Protein AF-A0A954BM79-F1 (afdb_monomer)

Mean predicted aligned error: 7.52 Å

Solvent-accessible surface area (backbone atoms only — not comparable to full-atom values): 4462 Å² total; per-residue (Å²): 133,84,84,70,58,78,78,76,75,89,86,74,90,83,85,76,88,62,86,93,58,51,74,42,82,41,55,52,90,38,59,67,43,69,77,64,55,100,51,91,76,44,73,43,76,50,73,60,90,97,42,73,49,7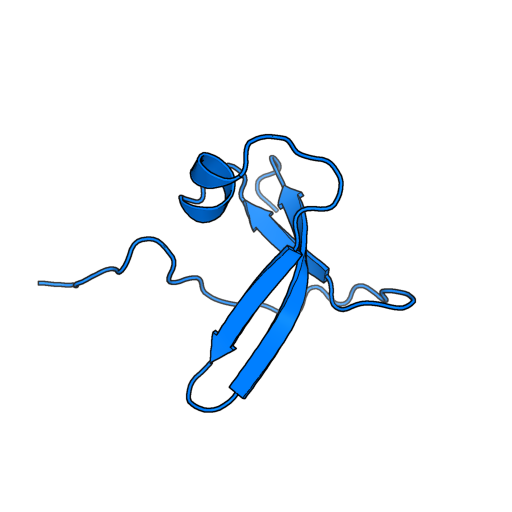2,22,41,49,41,75,36,88,70,94,126

Foldseek 3Di:
DPPPPQQDDDDDDPVDDDDDFAADEDECPRPVNVVPDPDQFDWDWDDDPPDIGIHTYDYDPDPD

Secondary structure (DSSP, 8-state):
-----TT-----------SSSEEEEEETTSHHHHHH-S-TT-EEEEEETTEEEEEEEEEE-S--

Structure (mmCIF, N/CA/C/O backbone):
data_AF-A0A954BM79-F1
#
_entry.id   AF-A0A954BM79-F1
#
loop_
_atom_site.group_PDB
_atom_site.id
_atom_site.type_symbol
_atom_site.label_atom_id
_atom_site.label_alt_id
_atom_site.label_comp_id
_atom_site.label_asym_id
_atom_site.label_entity_id
_atom_site.label_seq_id
_atom_site.pdbx_PDB_ins_code
_atom_site.Cartn_x
_atom_site.Cartn_y
_atom_site.Cartn_z
_atom_site.occupancy
_atom_site.B_iso_or_equiv
_atom_site.auth_seq_id
_atom_site.auth_comp_id
_atom_site.auth_asym_id
_atom_site.auth_atom_id
_atom_site.pdbx_PDB_model_num
ATOM 1 N N . MET A 1 1 ? -23.619 16.478 -6.960 1.00 39.38 1 MET A N 1
ATOM 2 C CA . MET A 1 1 ? -22.201 16.642 -6.582 1.00 39.38 1 MET A CA 1
ATOM 3 C C . MET A 1 1 ? -21.727 15.304 -6.047 1.00 39.38 1 MET A C 1
ATOM 5 O O . MET A 1 1 ? -22.313 14.825 -5.089 1.00 39.38 1 MET A O 1
ATOM 9 N N . LYS A 1 2 ? -20.795 14.627 -6.728 1.00 41.78 2 LYS A N 1
ATOM 10 C CA . LYS A 1 2 ? -20.119 13.459 -6.151 1.00 41.78 2 LYS A CA 1
ATOM 11 C C . LYS A 1 2 ? -19.003 14.025 -5.287 1.00 41.78 2 LYS A C 1
ATOM 13 O O . LYS A 1 2 ? -17.999 14.467 -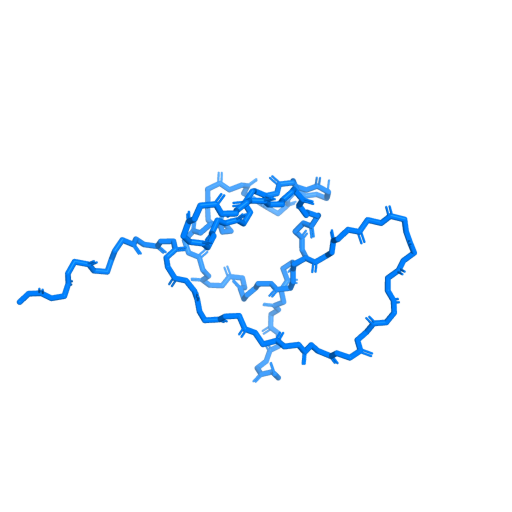5.836 1.00 41.78 2 LYS A O 1
ATOM 18 N N . ASP A 1 3 ? -19.206 14.043 -3.976 1.00 39.16 3 ASP A N 1
ATOM 19 C CA . ASP A 1 3 ? -18.119 14.215 -3.016 1.00 39.16 3 ASP A CA 1
ATOM 20 C C . ASP A 1 3 ? -17.242 12.963 -3.092 1.00 39.16 3 ASP A C 1
ATOM 22 O O . ASP A 1 3 ? -17.338 12.035 -2.290 1.00 39.16 3 ASP A O 1
ATOM 26 N N . SER A 1 4 ? -16.433 12.882 -4.147 1.00 48.41 4 SER A N 1
ATOM 27 C CA . SER A 1 4 ? -15.359 11.909 -4.239 1.00 48.41 4 SER A CA 1
ATOM 28 C C . SER A 1 4 ? -14.312 12.354 -3.234 1.00 48.41 4 SER A C 1
ATOM 30 O O . SER A 1 4 ? -13.405 13.112 -3.571 1.00 48.41 4 SER A O 1
ATOM 32 N N . ALA A 1 5 ? -14.455 11.923 -1.981 1.00 59.19 5 ALA A N 1
ATOM 33 C CA . ALA A 1 5 ? -13.339 11.975 -1.054 1.00 59.19 5 ALA A CA 1
ATOM 34 C C . ALA A 1 5 ? -12.130 11.348 -1.782 1.00 59.19 5 ALA A C 1
ATOM 36 O O . ALA A 1 5 ? -12.273 10.252 -2.336 1.00 59.19 5 ALA A O 1
ATOM 37 N N . PRO A 1 6 ? -10.973 12.032 -1.845 1.00 63.91 6 PRO A N 1
ATOM 38 C CA . PRO A 1 6 ? -9.877 11.699 -2.766 1.00 63.91 6 PRO A CA 1
ATOM 39 C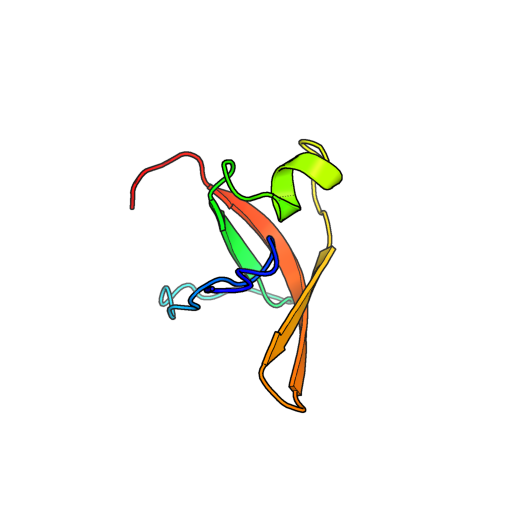 C . PRO A 1 6 ? -9.286 10.293 -2.563 1.00 63.91 6 PRO A C 1
ATOM 41 O O . PRO A 1 6 ? -8.524 9.810 -3.394 1.00 63.91 6 PRO A O 1
ATOM 44 N N . ASN A 1 7 ? -9.678 9.612 -1.486 1.00 70.44 7 ASN A N 1
ATOM 45 C CA . ASN A 1 7 ? -9.138 8.327 -1.064 1.00 70.44 7 ASN A CA 1
ATOM 46 C C . ASN A 1 7 ? -10.154 7.176 -1.202 1.00 70.44 7 ASN A C 1
ATOM 48 O O . ASN A 1 7 ? -9.928 6.092 -0.667 1.00 70.44 7 ASN A O 1
ATOM 52 N N . LEU A 1 8 ? -11.290 7.390 -1.879 1.00 82.88 8 LEU A N 1
ATOM 53 C CA . LEU A 1 8 ? -12.245 6.316 -2.159 1.00 82.88 8 LEU A CA 1
ATOM 54 C C . LEU A 1 8 ? -11.791 5.507 -3.375 1.00 82.88 8 LEU A C 1
ATOM 56 O O . LEU A 1 8 ? -11.732 6.013 -4.494 1.00 82.88 8 LEU A O 1
ATOM 60 N N . LEU A 1 9 ? -11.513 4.225 -3.149 1.00 84.62 9 LEU A N 1
ATOM 61 C CA . LEU A 1 9 ? -11.071 3.278 -4.168 1.00 84.62 9 LEU A CA 1
ATOM 62 C C . LEU A 1 9 ? -12.019 2.081 -4.240 1.00 84.62 9 LEU A C 1
ATOM 64 O O . LEU A 1 9 ? -12.612 1.676 -3.239 1.00 84.62 9 LEU A O 1
ATOM 68 N N . GLN A 1 10 ? -12.133 1.483 -5.426 1.00 86.88 10 GLN A N 1
ATOM 69 C CA . GLN A 1 10 ? -12.799 0.192 -5.588 1.00 86.88 10 GLN A CA 1
ATOM 70 C C . GLN A 1 10 ? -11.793 -0.934 -5.342 1.00 86.88 10 GLN A C 1
ATOM 72 O O . GLN A 1 10 ? -10.763 -1.013 -6.008 1.00 86.88 10 GLN A O 1
ATOM 77 N N . ALA A 1 11 ? -12.096 -1.815 -4.389 1.00 88.06 11 ALA A N 1
ATOM 78 C CA . ALA A 1 11 ? -11.255 -2.964 -4.081 1.00 88.06 11 ALA A CA 1
ATOM 79 C C . ALA A 1 11 ? -11.633 -4.175 -4.950 1.00 88.06 11 ALA A C 1
ATOM 81 O O . ALA A 1 11 ? -12.808 -4.525 -5.068 1.00 88.06 11 ALA A O 1
ATOM 82 N N . ARG A 1 12 ? -10.627 -4.861 -5.505 1.00 88.69 12 ARG A N 1
ATOM 83 C CA . ARG A 1 12 ? -10.772 -6.136 -6.226 1.00 88.69 12 ARG A CA 1
ATOM 84 C C . ARG A 1 12 ? -9.800 -7.163 -5.656 1.00 88.69 12 ARG A C 1
ATOM 86 O O . ARG A 1 12 ? -8.655 -6.842 -5.349 1.00 88.69 12 ARG A O 1
ATOM 93 N N . ARG A 1 13 ? -10.233 -8.421 -5.546 1.00 88.25 13 ARG A N 1
ATOM 94 C CA . ARG A 1 13 ? -9.351 -9.524 -5.148 1.00 88.25 13 ARG A CA 1
ATOM 95 C C . ARG A 1 13 ? -8.406 -9.872 -6.300 1.00 88.25 13 ARG A C 1
ATOM 97 O O . ARG A 1 13 ? -8.870 -10.290 -7.353 1.00 88.25 13 ARG A O 1
ATOM 104 N N . LEU A 1 14 ? -7.098 -9.743 -6.078 1.00 87.19 14 LEU A N 1
ATOM 105 C CA . LEU A 1 14 ? -6.078 -10.055 -7.092 1.00 87.19 14 LEU A CA 1
ATOM 106 C C . LEU A 1 14 ? -5.702 -11.543 -7.170 1.00 87.19 14 LEU A C 1
ATOM 108 O O . LEU A 1 14 ? -5.047 -11.954 -8.116 1.00 87.19 14 LEU A O 1
ATOM 112 N N . GLY A 1 15 ? -6.088 -12.360 -6.184 1.00 87.44 15 GLY A N 1
ATOM 113 C CA . GLY A 1 15 ? -5.733 -13.787 -6.160 1.00 87.44 15 GLY A CA 1
ATOM 114 C C . GLY A 1 15 ? -4.277 -14.077 -5.769 1.00 87.44 15 GLY A C 1
ATOM 115 O O . GLY A 1 15 ? -3.835 -15.214 -5.882 1.00 87.44 15 GLY A O 1
ATOM 116 N N . VAL A 1 16 ? -3.547 -13.075 -5.274 1.00 84.62 16 VAL A N 1
ATOM 117 C CA . VAL A 1 16 ? -2.167 -13.217 -4.790 1.00 84.62 16 VAL A CA 1
ATOM 118 C C . VAL A 1 16 ? -2.159 -13.822 -3.386 1.00 84.62 16 VAL A C 1
ATOM 120 O O . VAL A 1 16 ? -2.934 -13.408 -2.522 1.00 84.62 16 VAL A O 1
ATOM 123 N N . ILE A 1 17 ? -1.266 -14.784 -3.152 1.00 85.19 17 ILE A N 1
ATOM 124 C CA . ILE A 1 17 ? -0.971 -15.288 -1.808 1.00 85.19 17 ILE A CA 1
ATOM 125 C C . ILE A 1 17 ? 0.109 -14.393 -1.202 1.00 85.19 17 ILE A C 1
ATOM 127 O O . ILE A 1 17 ? 1.246 -14.369 -1.671 1.00 85.19 17 ILE A O 1
ATOM 131 N N . THR A 1 18 ? -0.256 -13.644 -0.166 1.00 85.50 18 THR A N 1
ATOM 132 C CA . THR A 1 18 ? 0.685 -12.860 0.640 1.00 85.50 18 THR A CA 1
ATOM 133 C C . THR A 1 18 ? 1.121 -13.689 1.846 1.00 85.50 18 THR A C 1
ATOM 135 O O . THR A 1 18 ? 0.438 -14.637 2.232 1.00 85.50 18 THR A O 1
ATOM 138 N N . ARG A 1 19 ? 2.298 -13.391 2.411 1.00 79.94 19 ARG A N 1
ATOM 139 C CA . ARG A 1 19 ? 2.832 -14.154 3.549 1.00 79.94 19 ARG A CA 1
ATOM 140 C C . ARG A 1 19 ? 2.173 -13.729 4.865 1.00 79.94 19 ARG A C 1
ATOM 142 O O . ARG A 1 19 ? 1.179 -14.310 5.271 1.00 79.94 19 ARG A O 1
ATOM 149 N N . HIS A 1 20 ? 2.744 -12.725 5.531 1.00 79.00 20 HIS A N 1
ATOM 150 C CA . HIS A 1 20 ? 2.434 -12.398 6.930 1.00 79.00 20 HIS A CA 1
ATOM 151 C C . HIS A 1 20 ? 1.536 -11.172 7.108 1.00 79.00 20 HIS A C 1
ATOM 153 O O . HIS A 1 20 ? 1.118 -10.882 8.224 1.00 79.00 20 HIS A O 1
ATOM 159 N N . GLU A 1 21 ? 1.238 -10.449 6.032 1.00 82.38 21 GLU A N 1
ATOM 160 C CA . GLU A 1 21 ? 0.512 -9.186 6.097 1.00 82.38 21 GLU A CA 1
ATOM 161 C C . GLU A 1 21 ? -0.505 -9.059 4.965 1.00 82.38 21 GLU A C 1
ATOM 163 O O . GLU A 1 21 ? -0.373 -9.663 3.890 1.00 82.38 21 GLU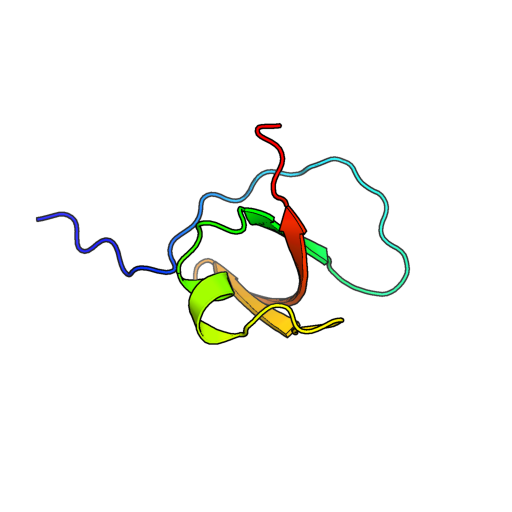 A O 1
ATOM 168 N N . ALA A 1 22 ? -1.538 -8.258 5.224 1.00 88.81 22 ALA A N 1
ATOM 169 C CA . ALA A 1 22 ? -2.415 -7.781 4.174 1.00 88.81 22 ALA A CA 1
ATOM 170 C C . ALA A 1 22 ? -1.616 -6.841 3.265 1.00 88.81 22 ALA A C 1
ATOM 172 O O . ALA A 1 22 ? -0.882 -5.980 3.745 1.00 88.81 22 ALA A O 1
ATOM 173 N N . VAL A 1 23 ? -1.771 -7.003 1.954 1.00 90.56 23 VAL A N 1
ATOM 174 C CA . VAL A 1 23 ? -1.103 -6.159 0.961 1.00 90.56 23 VAL A CA 1
ATOM 175 C C . VAL A 1 23 ? -2.156 -5.442 0.133 1.00 90.56 23 VAL A C 1
ATOM 177 O O . VAL A 1 23 ? -3.089 -6.072 -0.373 1.00 90.56 23 VAL A O 1
ATOM 180 N N . ALA A 1 24 ? -1.995 -4.131 -0.008 1.00 90.25 24 ALA A N 1
ATOM 181 C CA . ALA A 1 24 ? -2.825 -3.292 -0.855 1.00 90.25 24 ALA A CA 1
ATOM 182 C C . ALA A 1 24 ? -2.010 -2.839 -2.068 1.00 90.25 24 ALA A C 1
ATOM 184 O O . ALA A 1 24 ? -1.078 -2.051 -1.934 1.00 90.25 24 ALA A O 1
ATOM 185 N N . PHE A 1 25 ? -2.378 -3.324 -3.254 1.00 88.50 25 PHE A N 1
ATOM 186 C CA . PHE A 1 25 ? -1.837 -2.816 -4.511 1.00 88.50 25 PHE A CA 1
ATOM 187 C C . PHE A 1 25 ? -2.685 -1.631 -4.962 1.00 88.50 25 PHE A C 1
ATOM 189 O O . PHE A 1 25 ? -3.878 -1.786 -5.228 1.00 88.50 25 PHE A O 1
ATOM 196 N N . VAL A 1 26 ? -2.083 -0.448 -5.015 1.00 87.19 26 VAL A N 1
ATOM 197 C CA . VAL A 1 26 ? -2.770 0.806 -5.347 1.00 87.19 26 VAL A CA 1
ATOM 198 C C . VAL A 1 26 ? -2.024 1.481 -6.488 1.00 87.19 26 VAL A C 1
ATOM 200 O O . VAL A 1 26 ? -0.794 1.489 -6.507 1.00 87.19 26 VAL A O 1
ATOM 203 N N . ARG A 1 27 ? -2.753 2.032 -7.463 1.00 85.50 27 ARG A N 1
ATOM 204 C CA . ARG A 1 27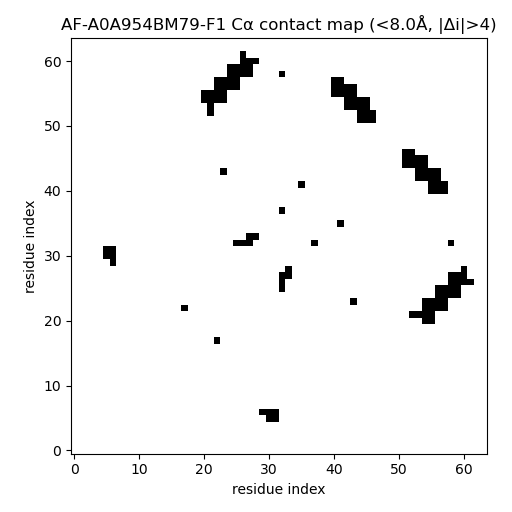 ? -2.120 2.749 -8.575 1.00 85.50 27 ARG A CA 1
ATOM 205 C C . ARG A 1 27 ? -1.364 3.970 -8.054 1.00 85.50 27 ARG A C 1
ATOM 207 O O . ARG A 1 27 ? -1.877 4.704 -7.212 1.00 85.50 27 ARG A O 1
ATOM 214 N N . ALA A 1 28 ? -0.159 4.183 -8.574 1.00 80.88 28 ALA A N 1
ATOM 215 C CA . ALA A 1 28 ? 0.723 5.269 -8.147 1.00 80.88 28 ALA A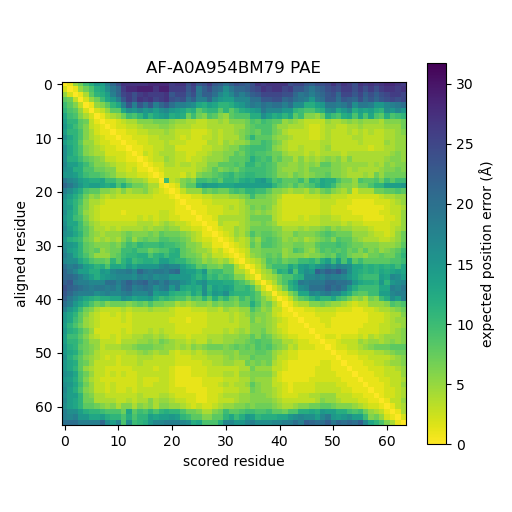 CA 1
ATOM 216 C C . ALA A 1 28 ? 0.136 6.673 -8.400 1.00 80.88 28 ALA A C 1
ATOM 218 O O . ALA A 1 28 ? 0.544 7.630 -7.750 1.00 80.88 28 ALA A O 1
ATOM 219 N N . ASP A 1 29 ? -0.844 6.799 -9.302 1.00 77.69 29 ASP A N 1
ATOM 220 C CA . ASP A 1 29 ? -1.577 8.044 -9.560 1.00 77.69 29 ASP A CA 1
ATOM 221 C C . ASP A 1 29 ? -2.704 8.324 -8.543 1.00 77.69 29 ASP A C 1
ATOM 223 O O . ASP A 1 29 ? -3.411 9.325 -8.659 1.00 77.69 29 ASP A O 1
ATOM 227 N N . CYS A 1 30 ? -2.882 7.470 -7.529 1.00 74.69 30 CYS A N 1
ATOM 228 C CA . CYS A 1 30 ? -3.851 7.677 -6.457 1.00 74.69 30 CYS A CA 1
ATOM 229 C C . CYS A 1 30 ? -3.384 8.763 -5.462 1.00 74.69 30 CYS A C 1
ATOM 231 O O . CYS A 1 30 ? -2.220 8.744 -5.047 1.00 74.69 30 CYS A O 1
ATOM 233 N N . PRO A 1 31 ? -4.286 9.638 -4.965 1.00 70.38 31 PRO A N 1
ATOM 234 C CA . PRO A 1 31 ? -3.951 10.670 -3.975 1.00 70.38 31 PRO A CA 1
ATOM 235 C C . PRO A 1 31 ? -3.275 10.143 -2.702 1.00 70.38 31 PRO A C 1
ATOM 237 O O . PRO A 1 31 ? -2.420 10.821 -2.141 1.00 70.38 31 PRO A O 1
ATOM 240 N N . VAL A 1 32 ? -3.587 8.908 -2.291 1.00 70.62 32 VAL A N 1
ATOM 241 C CA . VAL A 1 32 ? -2.944 8.232 -1.148 1.00 70.62 32 VAL A CA 1
ATOM 242 C C . VAL A 1 32 ? -1.433 8.067 -1.361 1.00 70.62 32 VAL A C 1
ATOM 244 O O . VAL A 1 32 ? -0.658 8.230 -0.425 1.00 70.62 32 VAL A O 1
ATOM 247 N N . CYS A 1 33 ? -0.995 7.791 -2.592 1.00 65.06 33 CYS A N 1
ATOM 248 C CA . CYS A 1 33 ? 0.424 7.616 -2.920 1.00 65.06 33 CYS A CA 1
ATOM 249 C C . CYS A 1 33 ? 1.170 8.958 -3.003 1.00 65.06 33 CYS A C 1
ATOM 251 O O . CYS A 1 33 ? 2.366 9.019 -2.728 1.00 65.06 33 CYS A O 1
ATOM 253 N N . HIS A 1 34 ? 0.461 10.045 -3.325 1.00 63.25 34 HIS A N 1
ATOM 254 C CA . HIS A 1 34 ? 1.034 11.389 -3.416 1.00 63.25 34 HIS A CA 1
ATOM 255 C C . HIS A 1 34 ? 1.372 11.986 -2.036 1.00 63.25 34 HIS A C 1
ATOM 257 O O . HIS A 1 34 ? 2.258 12.832 -1.933 1.00 63.25 34 HIS A O 1
ATOM 263 N N . SER A 1 35 ? 0.689 11.553 -0.971 1.00 59.88 35 SER A N 1
ATOM 264 C CA . SER A 1 35 ? 0.947 12.014 0.403 1.00 59.88 35 SER A CA 1
ATOM 265 C C . SER A 1 35 ? 2.080 11.265 1.118 1.00 59.88 35 SER A C 1
ATOM 267 O O . SER A 1 35 ? 2.667 11.820 2.039 1.00 59.88 35 SER A O 1
ATOM 269 N N . GLU A 1 36 ? 2.402 10.038 0.696 1.00 55.69 36 GLU A N 1
ATOM 270 C CA . GLU A 1 36 ? 3.389 9.157 1.353 1.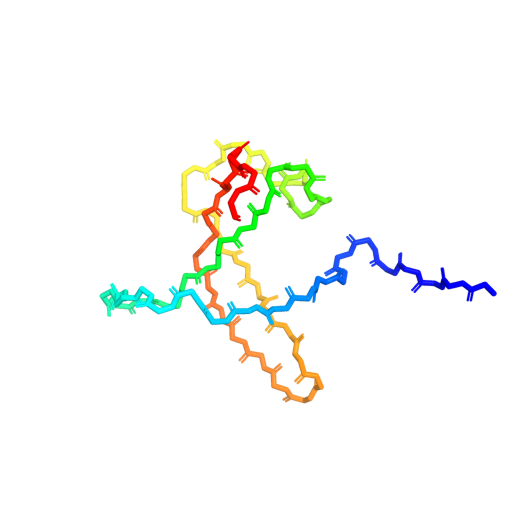00 55.69 36 GLU A CA 1
ATOM 271 C C . GLU A 1 36 ? 4.809 9.254 0.754 1.00 55.69 36 GLU A C 1
ATOM 273 O O . GLU A 1 36 ? 5.792 8.871 1.395 1.00 55.69 36 GLU A O 1
ATOM 278 N N . GLY A 1 37 ? 4.941 9.748 -0.484 1.00 58.97 37 GLY A N 1
ATOM 279 C CA . GLY A 1 37 ? 6.182 9.623 -1.255 1.00 58.97 37 GLY A CA 1
ATOM 280 C C . GLY A 1 37 ? 6.478 8.168 -1.658 1.00 58.97 37 GLY A C 1
ATOM 281 O O . GLY A 1 37 ? 5.742 7.240 -1.322 1.00 58.97 37 GLY A O 1
ATOM 282 N N . VAL A 1 38 ? 7.550 7.936 -2.423 1.00 54.12 38 VAL A N 1
ATOM 283 C CA . VAL A 1 38 ? 7.989 6.577 -2.810 1.00 54.12 38 VAL A CA 1
ATOM 284 C C . VAL A 1 38 ? 8.769 5.960 -1.645 1.00 54.12 38 VAL A C 1
ATOM 286 O O . VAL A 1 38 ? 9.987 5.798 -1.693 1.00 54.12 38 VAL A O 1
ATOM 289 N N . SER A 1 39 ? 8.068 5.689 -0.551 1.00 55.94 39 SER A N 1
ATOM 290 C CA . SER A 1 39 ? 8.642 5.141 0.676 1.00 55.94 39 SER A CA 1
ATOM 291 C C . SER A 1 39 ? 8.479 3.620 0.677 1.00 55.94 39 SER A C 1
ATOM 293 O O . SER A 1 39 ? 7.378 3.093 0.517 1.00 55.94 39 SER A O 1
ATOM 295 N N . ALA A 1 40 ? 9.581 2.882 0.833 1.00 56.53 40 ALA A N 1
ATOM 296 C CA . ALA A 1 40 ? 9.522 1.430 0.966 1.00 56.53 40 ALA A CA 1
ATOM 297 C C . ALA A 1 40 ? 8.820 1.068 2.291 1.00 56.53 40 ALA A C 1
ATOM 299 O O . ALA A 1 40 ? 9.321 1.433 3.349 1.00 56.53 40 ALA A O 1
ATOM 300 N N . HIS A 1 41 ? 7.715 0.313 2.225 1.00 67.81 41 HIS A N 1
ATOM 301 C CA . HIS A 1 41 ? 6.905 -0.174 3.363 1.00 67.81 41 HIS A CA 1
ATOM 302 C C . HIS A 1 41 ? 5.929 0.817 4.026 1.00 67.81 41 HIS A C 1
ATOM 304 O O . HIS A 1 41 ? 5.625 0.674 5.211 1.00 67.81 41 HIS A O 1
ATOM 310 N N . SER A 1 42 ? 5.367 1.774 3.286 1.00 80.94 42 SER A N 1
ATOM 311 C CA . SER A 1 42 ? 4.209 2.533 3.783 1.00 80.94 42 SER A CA 1
ATOM 312 C C . SER A 1 42 ? 3.058 1.606 4.196 1.00 80.94 42 SER A C 1
ATOM 314 O O . SER A 1 42 ? 2.718 0.663 3.478 1.00 80.94 42 SER A O 1
ATOM 316 N N . GLN A 1 43 ? 2.437 1.875 5.346 1.00 87.56 43 GLN A N 1
ATOM 317 C CA . GLN A 1 43 ? 1.251 1.158 5.816 1.00 87.56 43 GLN A CA 1
ATOM 318 C C . GLN A 1 43 ? 0.013 2.031 5.652 1.00 87.56 43 GLN A C 1
ATOM 320 O O . GLN A 1 43 ? 0.005 3.200 6.026 1.00 87.56 43 GLN A O 1
ATOM 325 N N . VAL A 1 44 ? -1.061 1.445 5.131 1.00 87.12 44 VAL A N 1
ATOM 326 C CA . VAL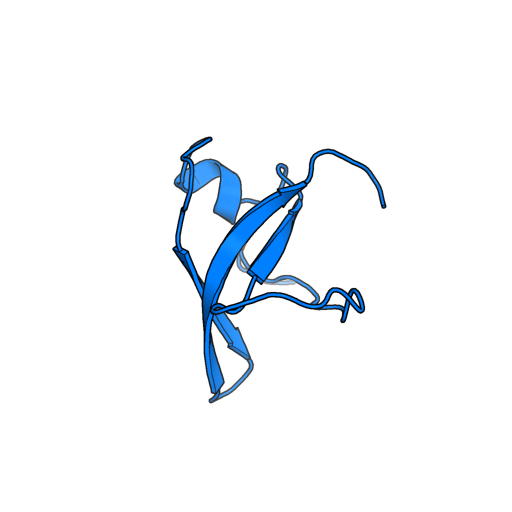 A 1 44 ? -2.348 2.117 4.949 1.00 87.12 44 VAL A CA 1
ATOM 327 C C . VAL A 1 44 ? -3.440 1.398 5.721 1.00 87.12 44 VAL A C 1
ATOM 329 O O . VAL A 1 44 ? -3.452 0.172 5.834 1.00 87.12 44 VAL A O 1
ATOM 332 N N . THR A 1 45 ? -4.395 2.168 6.233 1.00 90.75 45 THR A N 1
ATOM 333 C CA . THR A 1 45 ? -5.618 1.612 6.814 1.00 90.75 45 THR A CA 1
ATOM 334 C C . THR A 1 45 ? -6.710 1.614 5.757 1.00 90.75 45 THR A C 1
ATOM 336 O O . THR A 1 45 ? -7.156 2.669 5.310 1.00 90.75 45 THR A O 1
ATOM 339 N N . LEU A 1 46 ? -7.159 0.426 5.365 1.00 89.75 46 LEU A N 1
ATOM 340 C CA . LEU A 1 46 ? -8.324 0.255 4.506 1.00 89.75 46 LEU A CA 1
ATOM 341 C C . LEU A 1 46 ? -9.574 0.242 5.378 1.00 89.75 46 LEU A C 1
ATOM 343 O O . LEU A 1 46 ? -9.615 -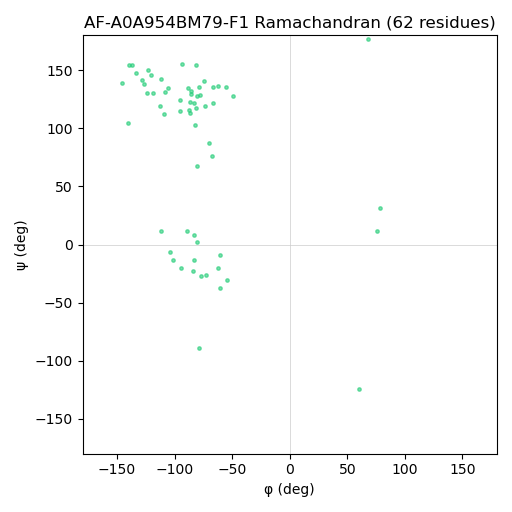0.477 6.375 1.00 89.75 46 LEU A O 1
ATOM 347 N N . ILE A 1 47 ? -10.593 1.009 4.998 1.00 90.94 47 ILE A N 1
ATOM 348 C CA . ILE A 1 47 ? -11.857 1.116 5.734 1.00 90.94 47 ILE A CA 1
ATOM 349 C C . ILE A 1 47 ? -13.007 0.772 4.787 1.00 90.94 47 ILE A C 1
ATOM 351 O O . ILE A 1 47 ? -13.093 1.311 3.685 1.00 90.94 47 ILE A O 1
ATOM 355 N N . HIS A 1 48 ? -13.901 -0.120 5.216 1.00 90.25 48 HIS A N 1
ATOM 356 C CA . HIS A 1 48 ? -15.125 -0.462 4.492 1.00 90.25 48 HIS A CA 1
ATOM 357 C C . HIS A 1 48 ? -16.291 -0.655 5.472 1.00 90.25 48 HIS A C 1
ATOM 359 O O . HIS A 1 48 ? -16.387 -1.673 6.167 1.00 90.25 48 HIS A O 1
ATOM 365 N N . GLY A 1 49 ? -17.191 0.333 5.528 1.00 89.31 49 GLY A N 1
ATOM 366 C CA . GLY A 1 49 ? -18.251 0.396 6.536 1.00 89.31 49 GLY A CA 1
ATOM 367 C C . GLY A 1 49 ? -17.657 0.442 7.947 1.00 89.31 49 GLY A C 1
ATOM 368 O O . GLY A 1 49 ? -16.805 1.273 8.236 1.00 89.31 49 GLY A O 1
ATOM 369 N N . ASN A 1 50 ? -18.062 -0.494 8.807 1.00 92.56 50 ASN A N 1
ATOM 370 C CA . ASN A 1 50 ? -17.562 -0.623 10.183 1.00 92.56 50 ASN A CA 1
ATOM 371 C C . ASN A 1 50 ? -16.320 -1.523 10.314 1.00 92.56 50 ASN A C 1
ATOM 373 O O . ASN A 1 50 ? -15.976 -1.933 11.421 1.00 92.56 50 ASN A O 1
ATOM 377 N N . ARG A 1 51 ? -15.676 -1.898 9.202 1.00 92.56 51 ARG A N 1
ATOM 378 C CA . ARG A 1 51 ? -14.489 -2.763 9.202 1.00 92.56 51 ARG A CA 1
ATOM 379 C C . ARG A 1 51 ? -13.268 -1.974 8.766 1.00 92.56 51 ARG A C 1
ATOM 381 O O . ARG A 1 51 ? -13.355 -1.178 7.832 1.00 92.56 51 ARG A O 1
ATOM 388 N N . SER A 1 52 ? -12.133 -2.258 9.390 1.00 92.75 52 SER A N 1
ATOM 389 C CA . SER A 1 52 ? -10.840 -1.737 8.967 1.00 92.75 52 SER A CA 1
ATOM 390 C C . SER A 1 52 ? -9.758 -2.810 9.016 1.00 92.75 52 SER A C 1
ATOM 392 O O . SER A 1 52 ? -9.867 -3.791 9.754 1.00 92.75 52 SER A O 1
ATOM 394 N N . VAL A 1 53 ? -8.727 -2.641 8.193 1.00 91.81 53 VAL A N 1
ATOM 395 C CA . VAL A 1 53 ? -7.536 -3.496 8.184 1.00 91.81 53 VAL A CA 1
ATOM 396 C C . VAL A 1 53 ? -6.308 -2.660 7.842 1.00 91.81 53 VAL A C 1
ATOM 398 O O . VAL A 1 53 ? -6.368 -1.800 6.963 1.00 91.81 53 VAL A O 1
ATOM 401 N N . VAL A 1 54 ? -5.199 -2.911 8.536 1.00 91.19 54 VAL A N 1
ATOM 402 C CA . VAL A 1 54 ? -3.894 -2.334 8.193 1.00 91.19 54 VAL A CA 1
ATOM 403 C C . VAL A 1 54 ? -3.238 -3.223 7.144 1.00 91.19 54 VAL A C 1
ATOM 405 O O . VAL A 1 54 ? -3.171 -4.441 7.316 1.00 91.19 54 VAL A O 1
ATOM 408 N N . ALA A 1 55 ? -2.782 -2.616 6.055 1.00 91.00 55 ALA A N 1
ATOM 409 C CA . ALA A 1 55 ? -2.131 -3.300 4.951 1.00 91.00 55 ALA A CA 1
ATOM 410 C C . ALA A 1 55 ? -0.865 -2.559 4.528 1.00 91.00 55 ALA A C 1
ATOM 412 O O . ALA A 1 55 ? -0.808 -1.330 4.567 1.00 91.00 55 ALA A O 1
ATOM 413 N N . THR A 1 56 ? 0.125 -3.309 4.066 1.00 90.50 56 THR A N 1
ATOM 414 C CA . THR A 1 56 ? 1.321 -2.732 3.459 1.00 90.50 56 THR A CA 1
ATOM 415 C C . THR A 1 56 ? 1.003 -2.301 2.034 1.00 90.50 56 THR A C 1
ATOM 417 O O . THR A 1 56 ? 0.417 -3.053 1.245 1.00 90.50 56 THR A O 1
ATOM 420 N N . LEU A 1 57 ? 1.340 -1.051 1.728 1.00 88.25 57 LEU A N 1
ATOM 421 C CA . LEU A 1 57 ? 1.054 -0.385 0.469 1.00 88.25 57 LEU A CA 1
ATOM 422 C C . LEU A 1 57 ? 2.117 -0.743 -0.566 1.00 88.25 57 LEU A C 1
ATOM 424 O O . LEU A 1 57 ? 3.300 -0.460 -0.391 1.00 88.25 57 LEU A O 1
ATOM 428 N N . PHE A 1 58 ? 1.669 -1.309 -1.680 1.00 86.94 58 PHE A N 1
ATOM 429 C CA . PHE A 1 58 ? 2.480 -1.502 -2.872 1.00 86.94 58 PHE A CA 1
ATOM 430 C C . PHE A 1 58 ? 1.930 -0.615 -3.982 1.00 86.94 58 PHE A C 1
ATOM 432 O O . PHE A 1 58 ? 0.779 -0.749 -4.401 1.00 86.94 58 PHE A O 1
ATOM 439 N N . GLN A 1 59 ? 2.766 0.298 -4.462 1.00 85.62 59 GLN A N 1
ATOM 440 C CA . GLN A 1 59 ? 2.418 1.174 -5.572 1.00 85.62 59 GLN A CA 1
ATOM 441 C C . GLN A 1 59 ? 2.601 0.413 -6.888 1.00 85.62 59 GLN A C 1
ATOM 443 O O . GLN A 1 59 ? 3.661 -0.165 -7.132 1.00 85.62 59 GLN A O 1
ATOM 448 N N . VAL A 1 60 ? 1.577 0.408 -7.740 1.00 86.56 60 VAL A N 1
ATOM 449 C CA . VAL A 1 60 ? 1.654 -0.159 -9.094 1.00 86.56 60 VAL A CA 1
ATOM 450 C C . VAL A 1 60 ? 1.641 0.960 -10.130 1.00 86.56 60 VAL A C 1
ATOM 452 O O . VAL A 1 60 ? 0.811 1.867 -10.077 1.00 86.56 60 VAL A O 1
ATOM 455 N N . THR A 1 61 ? 2.580 0.908 -11.070 1.00 82.88 61 THR A N 1
ATOM 456 C CA . THR A 1 61 ? 2.675 1.847 -12.203 1.00 82.88 61 THR A CA 1
ATOM 457 C C . THR A 1 61 ? 2.128 1.257 -13.503 1.00 82.88 61 THR A C 1
ATOM 459 O O . THR A 1 61 ? 1.892 1.999 -14.451 1.00 82.88 61 THR A O 1
ATOM 462 N N . SER A 1 62 ? 1.909 -0.061 -13.543 1.00 76.88 62 SER A N 1
ATOM 463 C CA . SER A 1 62 ? 1.300 -0.762 -14.674 1.00 76.88 62 SER A CA 1
ATOM 464 C C . SER A 1 62 ? -0.229 -0.643 -14.646 1.00 76.88 62 SER A C 1
ATOM 466 O O . SER A 1 62 ? -0.847 -0.439 -13.601 1.00 76.88 62 SER A O 1
ATOM 468 N N . ASP A 1 63 ? -0.815 -0.758 -15.826 1.00 68.25 63 ASP A N 1
ATOM 469 C CA . ASP A 1 63 ? -2.215 -0.600 -16.219 1.00 68.25 63 ASP A CA 1
ATOM 470 C C . ASP A 1 63 ? -3.112 -1.841 -16.002 1.00 68.25 63 ASP A C 1
ATOM 472 O O . ASP A 1 63 ? -4.265 -1.846 -16.429 1.00 68.25 63 ASP A O 1
ATOM 476 N N . TRP A 1 64 ? -2.596 -2.874 -15.334 1.00 59.28 64 TRP A N 1
ATOM 477 C CA . TRP A 1 64 ? -3.237 -4.186 -15.132 1.00 59.28 64 TRP A CA 1
ATOM 478 C C . TRP A 1 64 ? -4.331 -4.283 -14.042 1.00 59.28 64 TRP A C 1
ATOM 480 O O . TRP A 1 64 ? -4.283 -3.540 -13.033 1.00 59.28 64 TRP A O 1
#

Radius of gyration: 12.3 Å; Cα contacts (8 Å, |Δi|>4): 69; chains: 1; bounding box: 32×32×26 Å

Nearest PDB structures (foldseek):
  7x1u-assembly1_B  TM=4.072E-01  e=3.475E+00  Homo sapiens
  6x18-assembly1_A  TM=3.971E-01  e=6.394E+00  Homo sapiens
  7y36-assembly1_A  TM=3.273E-01  e=5.218E+00  Homo sapiens
  8unz-assembly1_A  TM=3.043E-01  e=5.975E+00  Homo sapiens

Sequence (64 aa):
MKDSAPNLLQARRLGVITRHEAVAFVRADCPVCHSEGVSAHSQVTLIHGNRSVVATLFQVTSDW

pLDDT: mean 77.79, std 14.61, range [39.16, 92.75]